Protein AF-A0A3D0T1H5-F1 (afdb_monomer)

Structure (mmCIF, N/CA/C/O backbone):
data_AF-A0A3D0T1H5-F1
#
_entry.id   AF-A0A3D0T1H5-F1
#
loop_
_atom_site.group_PDB
_atom_site.id
_atom_site.type_symbol
_atom_site.label_atom_id
_atom_site.label_alt_id
_atom_site.label_comp_id
_atom_site.label_asym_id
_atom_site.label_entity_id
_atom_site.label_seq_id
_atom_site.pdbx_PDB_ins_code
_atom_site.Cartn_x
_atom_site.Cartn_y
_atom_site.Cartn_z
_atom_site.occupancy
_atom_site.B_iso_or_equiv
_atom_site.auth_seq_id
_atom_site.auth_comp_id
_atom_site.auth_asym_id
_atom_site.auth_atom_id
_atom_site.pdbx_PDB_model_num
ATOM 1 N N . MET A 1 1 ? 33.245 67.206 -10.788 1.00 61.66 1 MET A N 1
ATOM 2 C CA . MET A 1 1 ? 33.785 66.067 -11.573 1.00 61.66 1 MET A CA 1
ATOM 3 C C . MET A 1 1 ? 34.151 64.851 -10.725 1.00 61.66 1 MET A C 1
ATOM 5 O O . MET A 1 1 ? 33.642 63.784 -11.021 1.00 61.66 1 MET A O 1
ATOM 9 N N . ARG A 1 2 ? 34.949 64.980 -9.651 1.00 72.19 2 ARG A N 1
ATOM 10 C CA . ARG A 1 2 ? 35.336 63.837 -8.791 1.00 72.19 2 ARG A CA 1
ATOM 11 C C . ARG A 1 2 ? 34.152 63.104 -8.134 1.00 72.19 2 ARG A C 1
ATOM 13 O O . ARG A 1 2 ? 34.105 61.887 -8.174 1.00 72.19 2 ARG A O 1
ATOM 20 N N . VAL A 1 3 ? 33.169 63.841 -7.611 1.00 77.75 3 VAL A N 1
ATOM 21 C CA . VAL A 1 3 ? 31.977 63.262 -6.952 1.00 77.75 3 VAL A CA 1
ATOM 22 C C . VAL A 1 3 ? 31.067 62.518 -7.939 1.00 77.75 3 VAL A C 1
ATOM 24 O O . VAL A 1 3 ? 30.522 61.474 -7.609 1.00 77.75 3 VAL A O 1
ATOM 27 N N . LEU A 1 4 ? 30.960 63.014 -9.176 1.00 78.25 4 LEU A N 1
ATOM 28 C CA . LEU A 1 4 ? 30.126 62.409 -10.219 1.00 78.25 4 LEU A CA 1
ATOM 29 C C . LEU A 1 4 ? 30.718 61.072 -10.695 1.00 78.25 4 LEU A C 1
ATOM 31 O O . LEU A 1 4 ? 29.988 60.109 -10.873 1.00 78.25 4 LEU A O 1
ATOM 35 N N . LEU A 1 5 ? 32.050 60.983 -10.787 1.00 80.38 5 LEU A N 1
ATOM 36 C CA . LEU A 1 5 ? 32.763 59.754 -11.149 1.00 80.38 5 LEU A CA 1
ATOM 37 C C . LEU A 1 5 ? 32.634 58.671 -10.061 1.00 80.38 5 LEU A C 1
ATOM 39 O O . LEU A 1 5 ? 32.441 57.500 -10.373 1.00 80.38 5 LEU A O 1
ATOM 43 N N . VAL A 1 6 ? 32.659 59.065 -8.783 1.00 82.31 6 VAL A N 1
ATOM 44 C CA . VAL A 1 6 ? 32.434 58.141 -7.658 1.00 82.31 6 VAL A CA 1
ATOM 45 C C . VAL A 1 6 ? 31.007 57.585 -7.673 1.00 82.31 6 VAL A C 1
ATOM 47 O O . VAL A 1 6 ? 30.826 56.386 -7.476 1.00 82.31 6 VAL A O 1
ATOM 50 N N . PHE A 1 7 ? 30.003 58.414 -7.972 1.00 83.56 7 PHE A N 1
ATOM 51 C CA . PHE A 1 7 ? 28.605 57.974 -8.031 1.00 83.56 7 PHE A CA 1
ATOM 52 C C . PHE A 1 7 ? 28.357 56.973 -9.174 1.00 83.56 7 PHE A C 1
ATOM 54 O O . PHE A 1 7 ? 27.684 55.962 -8.976 1.00 83.56 7 PHE A O 1
ATOM 61 N N . THR A 1 8 ? 28.971 57.197 -10.343 1.00 81.69 8 THR A N 1
ATOM 62 C CA . THR A 1 8 ? 28.915 56.255 -11.473 1.00 81.69 8 THR A CA 1
ATOM 63 C C . THR A 1 8 ? 29.610 54.929 -11.153 1.00 81.69 8 THR A C 1
ATOM 65 O O . THR A 1 8 ? 29.085 53.873 -11.494 1.00 81.69 8 THR A O 1
ATOM 68 N N . CYS A 1 9 ? 30.749 54.952 -10.451 1.00 81.56 9 CYS A N 1
ATOM 69 C CA . CYS A 1 9 ? 31.408 53.722 -10.006 1.00 81.56 9 CYS A CA 1
ATOM 70 C C . CYS A 1 9 ? 30.533 52.912 -9.040 1.00 81.56 9 CYS A C 1
ATOM 72 O O . CYS A 1 9 ? 30.423 51.703 -9.202 1.00 81.56 9 CYS A O 1
ATOM 74 N N . VAL A 1 10 ? 29.875 53.553 -8.068 1.00 80.56 10 VAL A N 1
ATOM 75 C CA . VAL A 1 10 ? 28.997 52.845 -7.115 1.00 80.56 10 VAL A CA 1
ATOM 76 C C . VAL A 1 10 ? 27.787 52.220 -7.820 1.00 80.56 10 VAL A C 1
ATOM 78 O O . VAL A 1 10 ? 27.412 51.095 -7.498 1.00 80.56 10 VAL A O 1
ATOM 81 N N . ALA A 1 11 ? 27.224 52.893 -8.829 1.00 80.19 11 ALA A N 1
ATOM 82 C CA . ALA A 1 11 ? 26.121 52.355 -9.629 1.00 80.19 11 ALA A CA 1
ATOM 83 C C . ALA A 1 11 ? 26.519 51.129 -10.473 1.00 80.19 11 ALA A C 1
ATOM 85 O O . ALA A 1 11 ? 25.688 50.261 -10.719 1.00 80.19 11 ALA A O 1
ATOM 86 N N . LEU A 1 12 ? 27.784 51.024 -10.891 1.00 78.88 12 LEU A N 1
ATOM 87 C CA . LEU A 1 12 ? 28.283 49.852 -11.620 1.00 78.88 12 LEU A CA 1
ATOM 88 C C . LEU A 1 12 ? 28.486 48.628 -10.710 1.00 78.88 12 LEU A C 1
ATOM 90 O O . LEU A 1 12 ? 28.440 47.500 -11.193 1.00 78.88 12 LEU A O 1
ATOM 94 N N . PHE A 1 13 ? 28.665 48.824 -9.399 1.00 70.88 13 PHE A N 1
ATOM 95 C CA . PHE A 1 13 ? 28.855 47.729 -8.440 1.00 70.88 13 PHE A CA 1
ATOM 96 C C . PHE A 1 13 ? 27.553 47.189 -7.819 1.00 70.88 13 PHE A C 1
ATOM 98 O O . PHE A 1 13 ? 27.593 46.151 -7.159 1.00 70.88 13 PHE A O 1
ATOM 105 N N . SER A 1 14 ? 26.390 47.815 -8.043 1.00 67.81 14 SER A N 1
ATOM 106 C CA . SER A 1 14 ? 25.105 47.352 -7.481 1.00 67.81 14 SER A CA 1
ATOM 107 C C . SER A 1 14 ? 24.451 46.186 -8.242 1.00 67.81 14 SER A C 1
ATOM 109 O O . SER A 1 14 ? 23.439 45.659 -7.791 1.00 67.81 14 SER A O 1
ATOM 111 N N . GLY A 1 15 ? 25.030 45.745 -9.365 1.00 63.16 15 GLY A N 1
ATOM 112 C CA . GLY A 1 15 ? 24.526 44.628 -10.178 1.00 63.16 15 GLY A CA 1
ATOM 113 C C . GLY A 1 15 ? 25.002 43.234 -9.753 1.00 63.16 15 GLY A C 1
ATOM 114 O O . GLY A 1 15 ? 24.633 42.251 -10.384 1.00 63.16 15 GLY A O 1
ATOM 115 N N . CYS A 1 16 ? 25.811 43.118 -8.694 1.00 69.25 16 CYS A N 1
ATOM 116 C CA . CYS A 1 16 ? 26.380 41.842 -8.239 1.00 69.25 16 CYS A CA 1
ATOM 117 C C . CYS A 1 16 ? 25.401 41.009 -7.382 1.00 69.25 16 CYS A C 1
ATOM 119 O O . CYS A 1 16 ? 25.802 40.332 -6.435 1.00 69.25 16 CYS A O 1
ATOM 121 N N . ALA A 1 17 ? 24.103 41.059 -7.690 1.00 61.88 17 ALA A N 1
ATOM 122 C CA . ALA A 1 17 ? 23.141 40.100 -7.165 1.00 61.88 17 ALA A CA 1
ATOM 123 C C . ALA A 1 17 ? 23.264 38.820 -7.999 1.00 61.88 17 ALA A C 1
ATOM 125 O O . ALA A 1 17 ? 22.576 38.628 -8.997 1.00 61.88 17 ALA A O 1
ATOM 126 N N . SER A 1 18 ? 24.218 37.975 -7.604 1.00 62.47 18 SER A N 1
ATOM 127 C CA . SER A 1 18 ? 24.296 36.575 -8.012 1.00 62.47 18 SER A CA 1
ATOM 128 C C . SER A 1 18 ? 22.906 35.958 -7.901 1.00 62.47 18 SER A C 1
ATOM 130 O O . SER A 1 18 ? 22.359 35.923 -6.800 1.00 62.47 18 SER A O 1
ATOM 132 N N . THR A 1 19 ? 22.358 35.461 -9.011 1.00 63.41 19 THR A N 1
ATOM 133 C CA . THR A 1 19 ? 21.208 34.556 -9.021 1.00 63.41 19 THR A CA 1
ATOM 134 C C . THR A 1 19 ? 21.465 33.483 -7.970 1.00 63.41 19 THR A C 1
ATOM 136 O O . THR A 1 19 ? 22.338 32.633 -8.147 1.00 63.41 19 THR A O 1
ATOM 139 N N . SER A 1 20 ? 20.792 33.566 -6.823 1.00 63.09 20 SER A N 1
ATOM 140 C CA . SER A 1 20 ? 20.770 32.448 -5.894 1.00 63.09 20 SER A CA 1
ATOM 141 C C . SER A 1 20 ? 20.121 31.301 -6.659 1.00 63.09 20 SER A C 1
ATOM 143 O O . SER A 1 20 ? 19.040 31.528 -7.208 1.00 63.09 20 SER A O 1
ATOM 145 N N . PRO A 1 21 ? 20.742 30.113 -6.760 1.00 64.38 21 PRO A N 1
ATOM 146 C CA . PRO A 1 21 ? 19.997 28.961 -7.235 1.00 64.38 21 PRO A CA 1
ATOM 147 C C . PRO A 1 21 ? 18.767 28.856 -6.337 1.00 64.38 21 PRO A C 1
ATO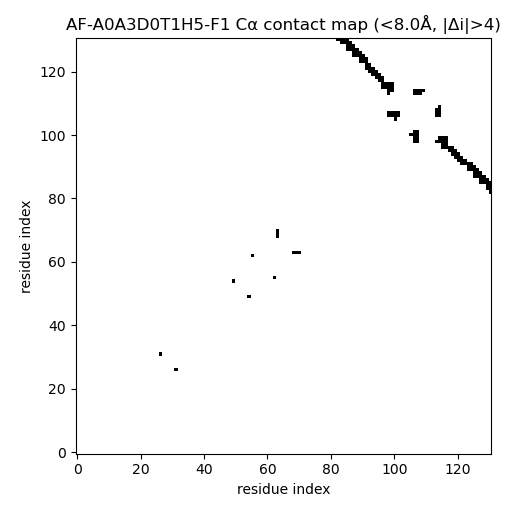M 149 O O . PRO A 1 21 ? 18.917 28.887 -5.109 1.00 64.38 21 PRO A O 1
ATOM 152 N N . ASP A 1 22 ? 17.575 28.825 -6.940 1.00 63.88 22 ASP A N 1
ATOM 153 C CA . ASP A 1 22 ? 16.363 28.509 -6.198 1.00 63.88 22 ASP A CA 1
ATOM 154 C C . ASP A 1 22 ? 16.680 27.252 -5.398 1.00 63.88 22 ASP A C 1
ATOM 156 O O . ASP A 1 22 ? 17.179 26.254 -5.934 1.00 63.88 22 ASP A O 1
ATOM 160 N N . ARG A 1 23 ? 16.548 27.360 -4.073 1.00 65.25 23 ARG A N 1
ATOM 161 C CA . ARG A 1 23 ? 16.762 26.209 -3.209 1.00 65.25 23 ARG A CA 1
ATOM 162 C C . ARG A 1 23 ? 15.790 25.160 -3.714 1.00 65.25 23 ARG A C 1
ATOM 164 O O . ARG A 1 23 ? 14.603 25.438 -3.807 1.00 65.25 23 ARG A O 1
ATOM 171 N N . VAL A 1 24 ? 16.315 23.996 -4.087 1.00 66.44 24 VAL A N 1
ATOM 172 C CA . VAL A 1 24 ? 15.493 22.826 -4.385 1.00 66.44 24 VAL A CA 1
ATOM 173 C C . VAL A 1 24 ? 14.681 22.542 -3.131 1.00 66.44 24 VAL A C 1
ATOM 175 O O . VAL A 1 24 ? 15.183 21.983 -2.154 1.00 66.44 24 VAL A O 1
ATOM 178 N N . GLU A 1 25 ? 13.452 23.042 -3.129 1.00 71.62 25 GLU A N 1
ATOM 179 C CA . GLU A 1 25 ? 12.485 22.788 -2.084 1.00 71.62 25 GLU A CA 1
ATOM 180 C C . GLU A 1 25 ? 12.110 21.308 -2.151 1.00 71.62 25 GLU A C 1
ATOM 182 O O . GLU A 1 25 ? 12.091 20.678 -3.216 1.00 71.62 25 GLU A O 1
ATOM 187 N N . ALA A 1 26 ? 11.833 20.718 -0.992 1.00 70.44 26 ALA A N 1
ATOM 188 C CA . ALA A 1 26 ? 11.387 19.338 -0.956 1.00 70.44 26 ALA A CA 1
ATOM 189 C C . ALA A 1 26 ? 10.081 19.209 -1.764 1.00 70.44 26 ALA A C 1
ATOM 191 O O . ALA A 1 26 ? 9.099 19.885 -1.463 1.00 70.44 26 ALA A O 1
ATOM 192 N N . ASN A 1 2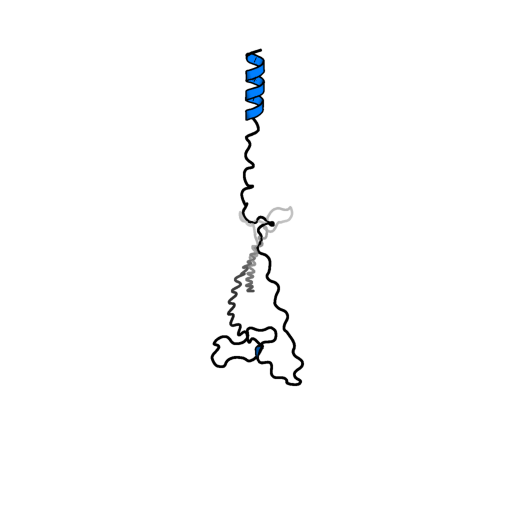7 ? 10.067 18.298 -2.744 1.00 67.75 27 ASN A N 1
ATOM 193 C CA . ASN A 1 27 ? 8.961 18.050 -3.685 1.00 67.75 27 ASN A CA 1
ATOM 194 C C . ASN A 1 27 ? 8.791 19.079 -4.819 1.00 67.75 27 ASN A C 1
ATOM 196 O O . ASN A 1 27 ? 7.667 19.323 -5.258 1.00 67.75 27 ASN A O 1
ATOM 200 N N . ASP A 1 28 ? 9.882 19.647 -5.333 1.00 80.31 28 ASP A N 1
ATOM 201 C CA . ASP A 1 28 ? 9.831 20.423 -6.575 1.00 80.31 28 ASP A CA 1
ATOM 202 C C . ASP A 1 28 ? 9.377 19.540 -7.769 1.00 80.31 28 ASP A C 1
ATOM 204 O O . ASP A 1 28 ? 10.051 18.553 -8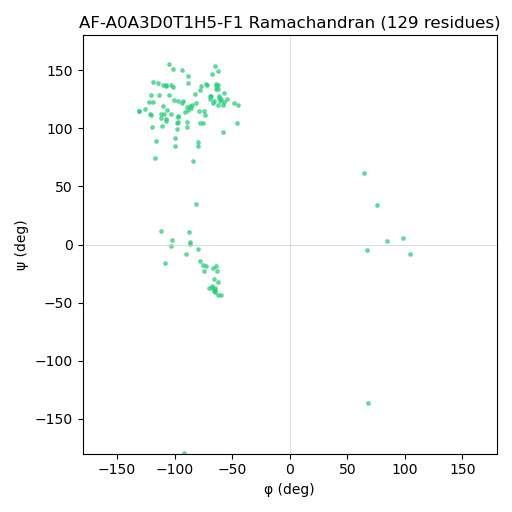.097 1.00 80.31 28 ASP A O 1
ATOM 208 N N . PRO A 1 29 ? 8.255 19.866 -8.446 1.00 79.19 29 PRO A N 1
ATOM 209 C CA . PRO A 1 29 ? 7.752 19.093 -9.582 1.00 79.19 29 PRO A CA 1
ATOM 210 C C . PRO A 1 29 ? 8.711 19.068 -10.779 1.00 79.19 29 PRO A C 1
ATOM 212 O O . PRO A 1 29 ? 8.641 18.140 -11.583 1.00 79.19 29 PRO A O 1
ATOM 215 N N . SER A 1 30 ? 9.618 20.041 -10.905 1.00 80.88 30 SER A N 1
ATOM 216 C CA . SER A 1 30 ? 10.631 20.061 -11.969 1.00 80.88 30 SER A CA 1
ATOM 217 C C . SER A 1 30 ? 11.745 19.022 -11.773 1.00 80.88 30 SER A C 1
ATOM 219 O O . SER A 1 30 ? 12.403 18.640 -12.741 1.00 80.88 30 SER A O 1
ATOM 221 N N . PHE A 1 31 ? 11.908 18.511 -10.547 1.00 77.81 31 PHE A N 1
ATOM 222 C CA . PHE A 1 31 ? 12.880 17.475 -10.177 1.00 77.81 31 PHE A CA 1
ATOM 223 C C . PHE A 1 31 ? 12.219 16.140 -9.792 1.00 77.81 31 PHE A C 1
ATOM 225 O O . PHE A 1 31 ? 12.885 15.241 -9.272 1.00 77.81 31 PHE A O 1
ATOM 232 N N . ALA A 1 32 ? 10.917 15.984 -10.047 1.00 83.00 32 ALA A N 1
ATOM 233 C CA . ALA A 1 32 ? 10.212 14.740 -9.775 1.00 83.00 32 ALA A CA 1
ATOM 234 C C . ALA A 1 32 ? 10.766 13.590 -10.647 1.00 83.00 32 ALA A C 1
ATOM 236 O O . ALA A 1 32 ? 10.976 13.776 -11.850 1.00 83.00 32 ALA A O 1
ATOM 237 N N . PRO A 1 33 ? 10.982 12.384 -10.083 1.00 84.94 33 PRO A N 1
ATOM 238 C CA . PRO A 1 33 ? 11.361 11.221 -10.874 1.00 84.94 33 PRO A CA 1
ATOM 239 C C . PRO A 1 33 ? 10.328 10.936 -11.966 1.00 84.94 33 PRO A C 1
ATOM 241 O O . PRO A 1 33 ? 9.129 10.846 -11.695 1.00 84.94 33 PRO A O 1
ATOM 244 N N . VAL A 1 34 ? 10.792 10.753 -13.201 1.00 84.81 34 VAL A N 1
ATOM 245 C CA . VAL A 1 34 ? 9.929 10.287 -14.288 1.00 84.81 34 VAL A CA 1
ATOM 246 C C . VAL A 1 34 ? 9.591 8.814 -14.081 1.00 84.81 34 VAL A C 1
ATOM 248 O O . VAL A 1 34 ? 10.453 8.006 -13.726 1.00 84.81 34 VAL A O 1
ATOM 251 N N . ILE A 1 35 ? 8.329 8.454 -14.307 1.00 85.38 35 ILE A N 1
ATOM 252 C CA . ILE A 1 35 ? 7.910 7.052 -14.287 1.00 85.38 35 ILE A CA 1
ATOM 253 C C . ILE A 1 35 ? 8.539 6.378 -15.515 1.00 85.38 35 ILE A C 1
ATOM 255 O O . ILE A 1 35 ? 8.350 6.876 -16.628 1.00 85.38 35 ILE A O 1
ATOM 259 N N . PRO A 1 36 ? 9.296 5.278 -15.351 1.00 85.94 36 PRO A N 1
ATOM 260 C CA . PRO A 1 36 ? 9.863 4.574 -16.489 1.00 85.94 36 PRO A CA 1
ATOM 261 C C . PRO A 1 36 ? 8.740 4.004 -17.353 1.00 85.94 36 PRO A C 1
ATOM 263 O O . PRO A 1 36 ? 7.767 3.442 -16.843 1.00 85.94 36 PRO A O 1
ATOM 266 N N . GLU A 1 37 ? 8.884 4.114 -18.670 1.00 84.44 37 GLU A N 1
ATOM 267 C CA . GLU A 1 37 ? 7.951 3.457 -19.574 1.00 84.44 37 GLU A CA 1
ATOM 268 C C . GLU A 1 37 ? 8.149 1.942 -19.489 1.00 84.44 37 GLU A C 1
ATOM 270 O O . GLU A 1 37 ? 9.267 1.430 -19.602 1.00 84.44 37 GLU A O 1
ATOM 275 N N . MET A 1 38 ? 7.057 1.214 -19.253 1.00 81.94 38 MET A N 1
ATOM 276 C CA . MET A 1 38 ? 7.122 -0.240 -19.222 1.00 81.94 38 MET A CA 1
ATOM 277 C C . MET A 1 38 ? 7.402 -0.756 -20.638 1.00 81.94 38 MET A C 1
ATOM 279 O O . MET A 1 38 ? 6.678 -0.394 -21.571 1.00 81.94 38 MET A O 1
ATOM 283 N N . PRO A 1 39 ? 8.428 -1.604 -20.834 1.00 79.38 39 PRO A N 1
ATOM 284 C CA . PRO A 1 39 ? 8.732 -2.135 -22.152 1.00 79.38 39 PRO A CA 1
ATOM 285 C C . PRO A 1 39 ? 7.540 -2.942 -22.671 1.00 79.38 39 PRO A C 1
ATOM 287 O O . PRO A 1 39 ? 7.042 -3.844 -21.997 1.00 79.38 39 PRO A O 1
ATOM 290 N N . ARG A 1 40 ? 7.086 -2.622 -23.889 1.00 74.81 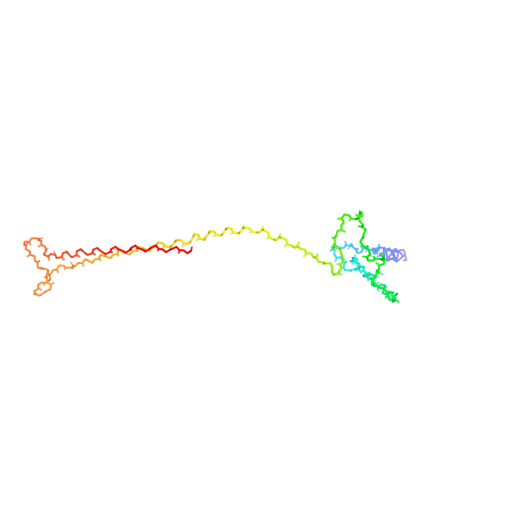40 ARG A N 1
ATOM 291 C CA . ARG A 1 40 ? 6.063 -3.417 -24.574 1.00 74.81 40 ARG A CA 1
ATOM 292 C C . ARG A 1 40 ? 6.603 -4.810 -24.866 1.00 74.81 40 ARG A C 1
ATOM 294 O O . ARG A 1 40 ? 7.716 -4.966 -25.371 1.00 74.81 40 ARG A O 1
ATOM 301 N N . GLU A 1 41 ? 5.790 -5.818 -24.575 1.00 73.12 41 GLU A N 1
ATOM 302 C CA . GLU A 1 41 ? 6.123 -7.196 -24.901 1.00 73.12 41 GLU A CA 1
ATOM 303 C C . GLU A 1 41 ? 6.167 -7.365 -26.426 1.00 73.12 41 GLU A C 1
ATOM 305 O O . GLU A 1 41 ? 5.216 -7.043 -27.137 1.00 73.12 41 GLU A O 1
ATOM 310 N N . GLN A 1 42 ? 7.304 -7.836 -26.939 1.00 72.38 42 GLN A N 1
ATOM 311 C CA . GLN A 1 42 ? 7.439 -8.197 -28.346 1.00 72.38 42 GLN A CA 1
ATOM 312 C C . GLN A 1 42 ? 6.777 -9.558 -28.547 1.00 72.38 42 GLN A C 1
ATOM 314 O O . GLN A 1 42 ? 7.337 -10.582 -28.151 1.00 72.38 42 GLN A O 1
ATOM 319 N N . ILE A 1 43 ? 5.586 -9.558 -29.140 1.00 71.81 43 ILE A N 1
ATOM 320 C CA . ILE A 1 43 ? 4.915 -10.781 -29.577 1.00 71.81 43 ILE A CA 1
ATOM 321 C C . ILE A 1 43 ? 5.573 -11.194 -30.895 1.00 71.81 43 ILE A C 1
ATOM 323 O O . ILE A 1 43 ? 5.524 -10.449 -31.872 1.00 71.81 43 ILE A O 1
ATOM 327 N N . VAL A 1 44 ? 6.249 -12.342 -30.891 1.00 75.12 44 VAL A N 1
ATOM 328 C CA . VAL A 1 44 ? 6.792 -12.958 -32.105 1.00 75.12 44 VAL A CA 1
ATOM 329 C C . VAL A 1 44 ? 5.827 -14.069 -32.516 1.00 75.12 44 VAL A C 1
ATOM 331 O O . VAL A 1 44 ? 5.472 -14.918 -31.696 1.00 75.12 44 VAL A O 1
ATOM 334 N N . GLU A 1 45 ? 5.337 -14.012 -33.752 1.00 72.56 45 GLU A N 1
ATOM 335 C CA . GLU A 1 45 ? 4.343 -14.945 -34.291 1.00 72.56 45 GLU A CA 1
ATOM 336 C C . GLU A 1 45 ? 5.028 -16.218 -34.808 1.00 72.56 45 GLU A C 1
ATOM 338 O O . GLU A 1 45 ? 5.141 -16.453 -36.010 1.00 72.56 45 GLU A O 1
ATOM 343 N N . ASP A 1 46 ? 5.505 -17.046 -33.878 1.00 79.38 46 ASP A N 1
ATOM 344 C CA . ASP A 1 46 ? 6.294 -18.249 -34.188 1.00 79.38 46 ASP A CA 1
ATOM 345 C C . ASP A 1 46 ? 5.412 -19.487 -34.455 1.00 79.38 46 ASP A C 1
ATOM 347 O O . ASP A 1 46 ? 5.912 -20.598 -34.632 1.00 79.38 46 ASP A O 1
ATOM 351 N N . GLY A 1 47 ? 4.082 -19.337 -34.419 1.00 82.38 47 GLY A N 1
ATOM 352 C CA . GLY A 1 47 ? 3.108 -20.433 -34.539 1.00 82.38 47 GLY A CA 1
ATOM 353 C C . GLY A 1 47 ? 3.098 -21.423 -33.361 1.00 82.38 47 GLY A C 1
ATOM 354 O O . GLY A 1 47 ? 2.249 -22.312 -33.309 1.00 82.38 47 GLY A O 1
ATOM 355 N N . GLY A 1 48 ? 4.015 -21.275 -32.402 1.00 82.62 48 GLY A N 1
ATOM 356 C CA . GLY A 1 48 ? 4.097 -22.063 -31.176 1.00 82.62 48 GLY A CA 1
ATOM 357 C C . GLY A 1 48 ? 3.545 -21.321 -29.958 1.00 82.62 48 GLY A C 1
ATOM 358 O O . GLY A 1 48 ? 3.625 -20.101 -29.856 1.00 82.62 48 GLY A O 1
ATOM 359 N N . LEU A 1 49 ? 3.026 -22.072 -28.982 1.00 77.44 49 LEU A N 1
ATOM 360 C CA . LEU A 1 49 ? 2.597 -21.521 -27.686 1.00 77.44 49 LEU A CA 1
ATOM 361 C C . LEU A 1 49 ? 3.773 -21.230 -26.738 1.00 77.44 49 LEU A C 1
ATOM 363 O O . LEU A 1 49 ? 3.605 -20.564 -25.717 1.00 77.44 49 LEU A O 1
ATOM 367 N N . PHE A 1 50 ? 4.963 -21.751 -27.043 1.00 81.38 50 PHE A N 1
ATOM 368 C CA 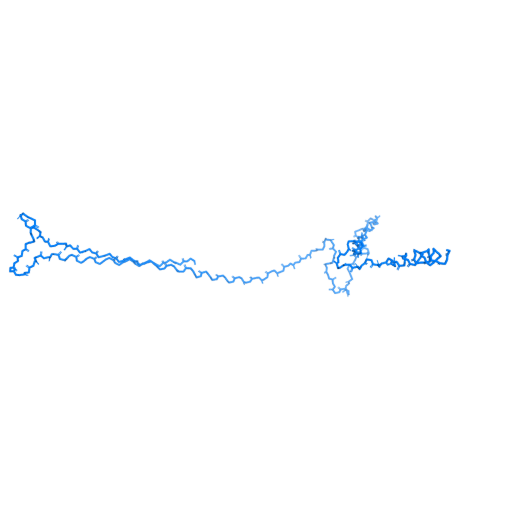. PHE A 1 50 ? 6.138 -21.604 -26.194 1.00 81.38 50 PHE A CA 1
ATOM 369 C C . PHE A 1 50 ? 6.819 -20.254 -26.423 1.00 81.38 50 PHE A C 1
ATOM 371 O O . PHE A 1 50 ? 7.277 -19.957 -27.522 1.00 81.38 50 PHE A O 1
ATOM 378 N N . ARG A 1 51 ? 6.938 -19.455 -25.359 1.00 77.12 51 ARG A N 1
ATOM 379 C CA . ARG A 1 51 ? 7.604 -18.147 -25.384 1.00 77.12 51 ARG A CA 1
ATOM 380 C C . ARG A 1 51 ? 8.893 -18.205 -24.558 1.00 77.12 51 ARG A C 1
ATOM 382 O O . ARG A 1 51 ? 8.806 -18.211 -23.329 1.00 77.12 51 ARG A O 1
ATOM 389 N N . PRO A 1 52 ? 10.094 -18.179 -25.167 1.00 76.81 52 PRO A N 1
ATOM 390 C CA . PRO A 1 52 ? 11.354 -18.347 -24.433 1.00 76.81 52 PRO A CA 1
ATOM 391 C C . PRO A 1 52 ? 11.600 -17.242 -23.393 1.00 76.81 52 PRO A C 1
ATOM 393 O O . PRO A 1 52 ? 12.144 -17.513 -22.328 1.00 76.81 52 PRO A O 1
ATOM 396 N N . ARG A 1 53 ? 11.136 -16.007 -23.642 1.00 74.44 53 ARG A N 1
ATOM 397 C CA . ARG A 1 53 ? 11.215 -14.892 -22.672 1.00 74.44 53 ARG A CA 1
ATOM 398 C C . ARG A 1 53 ? 10.202 -14.996 -21.519 1.00 74.44 53 ARG A C 1
ATOM 400 O O . ARG A 1 53 ? 10.384 -14.348 -20.490 1.00 74.44 53 ARG A O 1
ATOM 407 N N . MET A 1 54 ? 9.162 -15.818 -21.675 1.00 71.94 54 MET A N 1
ATOM 408 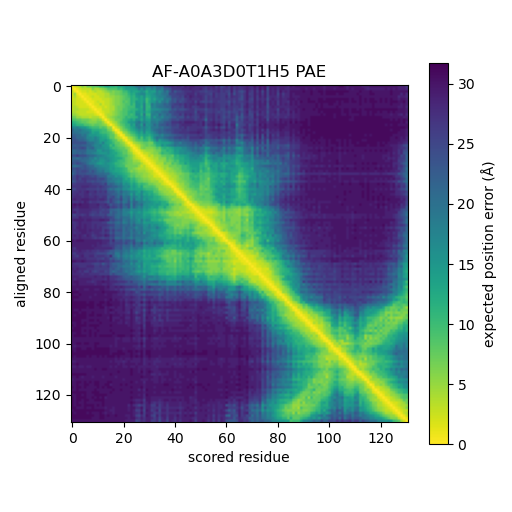C CA . MET A 1 54 ? 8.136 -16.090 -20.661 1.00 71.94 54 MET A CA 1
ATOM 409 C C . MET A 1 54 ? 8.338 -17.457 -19.985 1.00 71.94 54 MET A C 1
ATOM 411 O O . MET A 1 54 ? 7.609 -17.809 -19.062 1.00 71.94 54 MET A O 1
ATOM 415 N N . ALA A 1 55 ? 9.354 -18.229 -20.377 1.00 75.12 55 ALA A N 1
ATOM 416 C CA . ALA A 1 55 ? 9.673 -19.478 -19.701 1.00 75.12 55 ALA A CA 1
ATOM 417 C C . ALA A 1 55 ? 10.058 -19.202 -18.234 1.00 75.12 55 ALA A C 1
ATOM 419 O O . ALA A 1 55 ? 10.807 -18.266 -17.933 1.00 75.12 55 ALA A O 1
ATOM 420 N N . ASN A 1 56 ? 9.503 -19.989 -17.311 1.00 74.44 56 ASN A N 1
ATOM 421 C CA . ASN A 1 56 ? 9.914 -19.982 -15.910 1.00 74.44 56 ASN A CA 1
ATOM 422 C C . ASN A 1 56 ? 11.162 -20.857 -15.763 1.00 74.44 56 ASN A C 1
ATOM 424 O O . ASN A 1 56 ? 11.193 -21.989 -16.242 1.00 74.44 56 ASN A O 1
ATOM 428 N N . SER A 1 57 ? 12.201 -20.325 -15.120 1.00 76.19 57 SER A N 1
ATOM 429 C CA . SER A 1 57 ? 13.397 -21.102 -14.792 1.00 76.19 57 SER A CA 1
ATOM 430 C C . SER A 1 57 ? 13.111 -21.984 -13.581 1.00 76.19 57 SER A C 1
ATOM 432 O O . SER A 1 57 ? 12.615 -21.484 -12.575 1.00 76.19 57 SER A O 1
ATOM 434 N N . LEU A 1 58 ? 13.485 -23.264 -13.649 1.00 78.38 58 LEU A N 1
ATOM 435 C CA . LEU A 1 58 ? 13.365 -24.210 -12.529 1.00 78.38 58 LEU A CA 1
ATOM 436 C C . LEU A 1 58 ? 14.234 -23.826 -11.321 1.00 78.38 58 LEU A C 1
ATOM 438 O O . LEU A 1 58 ? 13.998 -24.305 -10.220 1.00 78.38 58 LEU A O 1
ATOM 442 N N . TYR A 1 59 ? 15.230 -22.963 -11.530 1.00 81.81 59 TYR A N 1
ATOM 443 C CA . TYR A 1 59 ? 16.131 -22.467 -10.487 1.00 81.81 59 TYR A CA 1
ATOM 444 C C . TYR A 1 59 ? 15.776 -21.048 -10.015 1.00 81.81 59 TYR A C 1
ATOM 446 O O . TYR A 1 59 ? 16.516 -20.461 -9.231 1.00 81.81 59 TYR A O 1
ATOM 454 N N . SER A 1 60 ? 14.689 -20.456 -10.521 1.00 77.06 60 SER A N 1
ATOM 455 C CA . SER A 1 60 ? 14.210 -19.156 -10.046 1.00 77.06 60 SER A CA 1
ATOM 456 C C . SER A 1 60 ? 13.304 -19.363 -8.841 1.00 77.06 60 SER A C 1
ATOM 458 O O . SER A 1 60 ? 12.228 -19.932 -8.973 1.00 77.06 60 SER A O 1
ATOM 460 N N . ASP A 1 61 ? 13.718 -18.830 -7.696 1.00 74.88 61 ASP A N 1
ATOM 461 C CA . ASP A 1 61 ? 12.965 -18.882 -6.437 1.00 74.88 61 ASP A CA 1
ATOM 462 C C . ASP A 1 61 ? 11.657 -18.067 -6.481 1.00 74.88 61 ASP A C 1
ATOM 464 O O . ASP A 1 61 ? 10.726 -18.301 -5.720 1.00 74.88 61 ASP A O 1
ATOM 468 N N . VAL A 1 62 ? 11.538 -17.115 -7.417 1.00 70.88 62 VAL A N 1
ATOM 469 C CA . VAL A 1 62 ? 10.326 -16.292 -7.527 1.00 70.88 62 VAL A CA 1
ATOM 470 C C . VAL A 1 62 ? 9.372 -16.835 -8.586 1.00 70.88 62 VAL A C 1
ATOM 472 O O . VAL A 1 62 ? 9.624 -16.714 -9.789 1.00 70.88 62 VAL A O 1
ATOM 475 N N . THR A 1 63 ? 8.251 -17.378 -8.119 1.00 73.00 63 THR A N 1
ATOM 476 C CA . THR A 1 63 ? 7.069 -17.736 -8.913 1.00 73.00 63 THR A CA 1
ATOM 477 C C . THR A 1 63 ? 6.051 -16.590 -8.917 1.00 73.00 63 THR A C 1
ATOM 479 O O . THR A 1 63 ? 5.953 -15.864 -7.934 1.00 73.00 63 THR A O 1
ATOM 482 N N . ALA A 1 64 ? 5.267 -16.454 -9.990 1.00 72.88 64 ALA A N 1
ATOM 483 C CA . ALA A 1 64 ? 4.155 -15.501 -10.109 1.00 72.88 64 ALA A CA 1
ATOM 484 C C . ALA A 1 64 ? 4.537 -13.996 -10.080 1.00 72.88 64 ALA A C 1
ATOM 486 O O . ALA A 1 64 ? 4.126 -13.255 -9.191 1.00 72.88 64 ALA A O 1
ATOM 487 N N . ARG A 1 65 ? 5.336 -13.530 -11.055 1.00 78.88 65 ARG A N 1
ATOM 488 C CA . ARG A 1 65 ? 5.798 -12.120 -11.157 1.00 78.88 65 ARG A CA 1
ATOM 489 C C . ARG A 1 65 ? 5.162 -11.320 -12.291 1.00 78.88 65 ARG A C 1
ATOM 491 O O . ARG A 1 65 ? 5.356 -10.108 -12.365 1.00 78.88 65 ARG A O 1
ATOM 498 N N . ARG A 1 66 ? 4.531 -11.993 -13.246 1.00 76.38 66 ARG A N 1
ATOM 499 C CA . ARG A 1 66 ? 4.090 -11.402 -14.509 1.00 76.38 66 ARG A CA 1
ATOM 500 C C . ARG A 1 66 ? 2.582 -11.205 -14.485 1.00 76.38 66 ARG A C 1
ATOM 502 O O . ARG A 1 66 ? 1.848 -11.884 -13.771 1.00 76.38 66 ARG A O 1
ATOM 509 N N . VAL A 1 67 ? 2.120 -10.258 -15.293 1.00 75.94 67 VAL A N 1
ATOM 510 C CA . VAL A 1 67 ? 0.688 -10.045 -15.509 1.00 75.94 67 VAL A CA 1
ATOM 511 C C . VAL A 1 67 ? 0.096 -11.322 -16.111 1.00 75.94 67 VAL A C 1
ATOM 513 O O . VAL A 1 67 ? 0.573 -11.792 -17.141 1.00 75.94 67 VAL A O 1
ATOM 516 N N . GLY A 1 68 ? -0.922 -11.882 -15.455 1.00 75.94 68 GLY A N 1
ATOM 517 C CA . GLY A 1 68 ? -1.555 -13.149 -15.840 1.00 75.94 68 GLY A CA 1
ATOM 518 C C . GLY A 1 68 ? -1.179 -14.348 -14.963 1.00 75.94 68 GLY A C 1
ATOM 519 O O . GLY A 1 68 ? -1.812 -15.395 -15.089 1.00 75.94 68 GLY A O 1
ATOM 520 N N . ASP A 1 69 ? -0.213 -14.205 -14.051 1.00 81.56 69 ASP A N 1
ATOM 521 C CA . ASP A 1 69 ? 0.105 -15.254 -13.083 1.00 81.56 69 ASP A CA 1
ATOM 522 C C . ASP A 1 69 ? -0.995 -15.363 -12.005 1.00 81.56 69 ASP A C 1
ATOM 524 O O . ASP A 1 69 ? -1.505 -14.360 -11.500 1.00 81.56 69 ASP A O 1
ATOM 528 N N . ILE A 1 70 ? -1.368 -16.593 -11.638 1.00 81.38 70 ILE A N 1
ATOM 529 C CA . ILE A 1 70 ? -2.400 -16.860 -10.625 1.00 81.38 70 ILE A CA 1
ATOM 530 C C . ILE A 1 70 ? -1.752 -16.862 -9.239 1.00 81.38 70 ILE A C 1
ATOM 532 O O . ILE A 1 70 ? -0.898 -17.700 -8.948 1.00 81.38 70 ILE A O 1
ATOM 536 N N . ILE A 1 71 ? -2.197 -15.952 -8.371 1.00 84.19 71 ILE A N 1
ATOM 537 C CA . ILE A 1 71 ? -1.783 -15.888 -6.965 1.00 84.19 71 ILE A CA 1
ATOM 538 C C . ILE A 1 71 ? -2.877 -16.462 -6.061 1.00 84.19 71 ILE A C 1
ATOM 540 O O . ILE A 1 71 ? -4.060 -16.183 -6.243 1.00 84.19 71 ILE A O 1
ATOM 544 N N . THR A 1 72 ? -2.485 -17.264 -5.071 1.00 87.25 72 THR A N 1
ATOM 545 C CA . THR A 1 72 ? -3.397 -17.764 -4.031 1.00 87.25 72 THR A CA 1
ATOM 546 C C . THR A 1 72 ? -3.103 -17.025 -2.734 1.00 87.25 72 THR A C 1
ATOM 548 O O . THR A 1 72 ? -2.008 -17.147 -2.192 1.00 87.25 72 THR A O 1
ATOM 551 N N . VAL A 1 73 ? -4.071 -16.251 -2.240 1.00 85.62 73 VAL A N 1
ATOM 552 C CA . VAL A 1 73 ? -3.949 -15.506 -0.980 1.00 85.62 73 VAL A CA 1
ATOM 553 C C . VAL A 1 73 ? -4.727 -16.246 0.101 1.00 85.62 73 VAL A C 1
ATOM 555 O O . VAL A 1 73 ? -5.952 -16.318 0.053 1.00 85.62 73 VAL A O 1
ATOM 558 N N . THR A 1 74 ? -4.023 -16.797 1.087 1.00 87.88 74 THR A N 1
ATOM 559 C CA . THR A 1 74 ? -4.649 -17.383 2.277 1.00 87.88 74 THR A CA 1
ATOM 560 C C . THR A 1 74 ? -4.805 -16.301 3.337 1.00 87.88 74 THR A C 1
ATOM 562 O O . THR A 1 74 ? -3.838 -15.949 4.014 1.00 87.88 74 THR A O 1
ATOM 565 N N . LEU A 1 75 ? -6.012 -15.751 3.474 1.00 81.56 75 LEU A N 1
ATOM 566 C CA . LEU A 1 75 ? -6.310 -14.775 4.518 1.00 81.56 75 LEU A CA 1
ATOM 567 C C . LEU A 1 75 ? -6.762 -15.503 5.789 1.00 81.56 75 LEU A C 1
ATOM 569 O O . LEU A 1 75 ? -7.798 -16.163 5.794 1.00 81.56 75 LEU A O 1
ATOM 573 N N . SER A 1 76 ? -5.974 -15.384 6.857 1.00 83.31 76 SER A N 1
ATOM 574 C CA . SER A 1 76 ? -6.296 -15.916 8.184 1.00 83.31 76 SER A CA 1
ATOM 575 C C . SER A 1 76 ? -6.444 -14.754 9.160 1.00 83.31 76 SER A C 1
ATOM 577 O O . SER A 1 76 ? -5.472 -14.342 9.791 1.00 83.31 76 SER A O 1
ATOM 579 N N . GLU A 1 77 ? -7.658 -14.221 9.273 1.00 83.50 77 GLU A N 1
ATOM 580 C CA . GLU A 1 77 ? -7.993 -13.155 10.217 1.00 83.50 77 GLU A CA 1
ATOM 581 C C . GLU A 1 77 ? -8.850 -13.704 11.366 1.00 83.50 77 GLU A C 1
ATOM 583 O O . GLU A 1 77 ? -9.772 -14.488 11.148 1.00 83.50 77 GLU A O 1
ATOM 588 N N . ASN A 1 78 ? -8.537 -13.293 12.598 1.00 78.81 78 ASN A N 1
ATOM 589 C CA . ASN A 1 78 ? -9.313 -13.618 13.791 1.00 78.81 78 ASN A CA 1
ATOM 590 C C . ASN A 1 78 ? -9.818 -12.319 14.431 1.00 78.81 78 ASN A C 1
ATOM 592 O O . ASN A 1 78 ? -9.066 -11.621 15.115 1.00 78.81 78 ASN A O 1
ATOM 596 N N . THR A 1 79 ? -11.086 -11.989 14.196 1.00 75.12 79 THR A N 1
ATOM 597 C CA . THR A 1 79 ? -11.729 -10.794 14.750 1.00 75.12 79 THR A CA 1
ATOM 59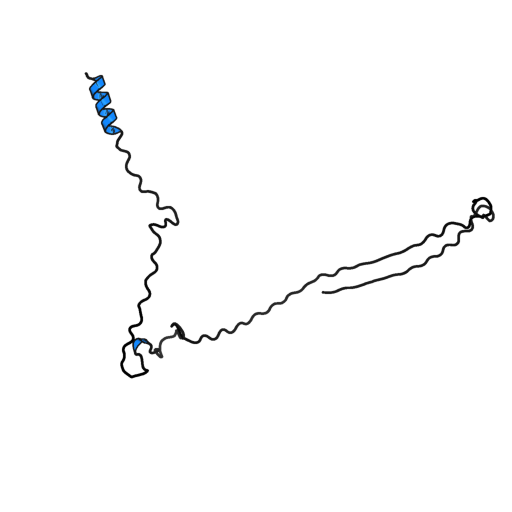8 C C . THR A 1 79 ? -12.506 -11.168 16.013 1.00 75.12 79 THR A C 1
ATOM 600 O O . THR A 1 79 ? -13.585 -11.747 15.935 1.00 75.12 79 THR A O 1
ATOM 603 N N . ASN A 1 80 ? -11.982 -10.806 17.188 1.00 69.44 80 ASN A N 1
ATOM 604 C CA . ASN A 1 80 ? -12.734 -10.867 18.445 1.00 69.44 80 ASN A CA 1
ATOM 605 C C . ASN A 1 80 ? -13.295 -9.478 18.763 1.00 69.44 80 ASN A C 1
ATOM 607 O O . ASN A 1 80 ? -12.555 -8.586 19.175 1.00 69.44 80 ASN A O 1
ATOM 611 N N . ALA A 1 81 ? -14.598 -9.295 18.556 1.00 62.81 81 ALA A N 1
ATOM 612 C CA . ALA A 1 81 ? -15.306 -8.070 18.909 1.00 62.81 81 ALA A CA 1
ATOM 613 C C . ALA A 1 81 ? -16.192 -8.321 20.139 1.00 62.81 81 ALA A C 1
ATOM 615 O O . ALA A 1 81 ? -17.218 -8.987 20.041 1.00 62.81 81 ALA A O 1
ATOM 616 N N . THR A 1 82 ? -15.810 -7.775 21.294 1.00 63.31 82 THR A N 1
ATOM 617 C CA . THR A 1 82 ? -16.644 -7.789 22.506 1.00 63.31 82 THR A CA 1
ATOM 618 C C . THR A 1 82 ? -17.389 -6.463 22.603 1.00 63.31 82 THR A C 1
ATOM 620 O O . THR A 1 82 ? -16.773 -5.426 22.854 1.00 63.31 82 THR A O 1
ATOM 623 N N . LYS A 1 83 ? -18.711 -6.472 22.407 1.00 57.66 83 LYS A N 1
ATOM 624 C CA . LYS A 1 83 ? -19.551 -5.281 22.580 1.00 57.66 83 LYS A CA 1
ATOM 625 C C . LYS A 1 83 ? -20.241 -5.317 23.944 1.00 57.66 83 LYS A C 1
ATOM 627 O O . LYS A 1 83 ? -21.376 -5.738 24.063 1.00 57.66 83 LYS A O 1
ATOM 632 N N . SER A 1 84 ? -19.565 -4.848 24.992 1.00 58.00 84 SER A N 1
ATOM 633 C CA . SER A 1 84 ? -20.210 -4.666 26.303 1.00 58.00 84 SER A CA 1
ATOM 634 C C . SER A 1 84 ? -21.021 -3.372 26.324 1.00 58.00 84 SER A C 1
ATOM 636 O O . SER A 1 84 ? -20.507 -2.320 26.699 1.00 58.00 84 SER A O 1
ATOM 638 N N . ALA A 1 85 ? -22.288 -3.442 25.918 1.00 56.78 85 ALA A N 1
ATOM 639 C CA . ALA A 1 85 ? -23.263 -2.368 26.106 1.00 56.78 85 ALA A CA 1
ATOM 640 C C . ALA A 1 85 ? -24.405 -2.856 27.014 1.00 56.78 85 ALA A C 1
ATOM 642 O O . ALA A 1 85 ? -25.499 -3.144 26.545 1.00 56.78 85 ALA A O 1
ATOM 643 N N . GLY A 1 86 ? -24.137 -2.979 28.317 1.00 60.06 86 GLY A N 1
ATOM 644 C CA . GLY A 1 86 ? -25.163 -3.296 29.313 1.00 60.06 86 GLY A CA 1
ATOM 645 C C . GLY A 1 86 ? -25.883 -2.026 29.766 1.00 60.06 86 GLY A C 1
ATOM 646 O O . GLY A 1 86 ? -25.242 -1.116 30.289 1.00 60.06 86 GLY A O 1
ATOM 647 N N . THR A 1 87 ? -27.200 -1.952 29.565 1.00 60.44 87 THR A N 1
ATOM 648 C CA . THR A 1 87 ? -28.039 -0.869 30.109 1.00 60.44 87 THR A CA 1
ATOM 649 C C . THR A 1 87 ? -28.906 -1.439 31.222 1.00 60.44 87 THR A C 1
ATOM 651 O O . THR A 1 87 ? -29.796 -2.240 30.953 1.00 60.44 87 THR A O 1
ATOM 654 N N . THR A 1 88 ? -28.670 -1.026 32.466 1.00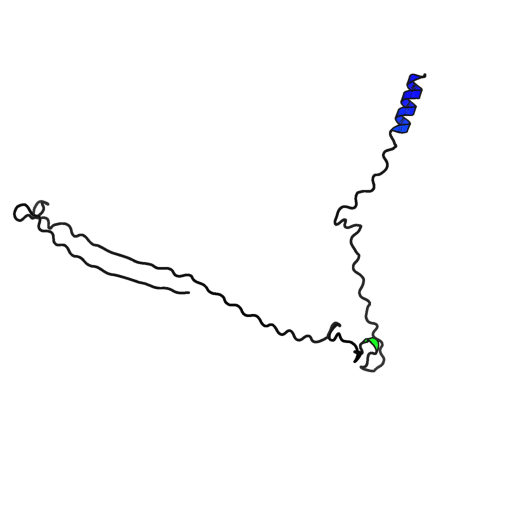 65.94 88 THR A N 1
ATOM 655 C CA . THR A 1 88 ? -29.510 -1.400 33.609 1.00 65.94 88 THR A CA 1
ATOM 656 C C . THR A 1 88 ? -30.582 -0.329 33.825 1.00 65.94 88 THR A C 1
ATOM 658 O O . THR A 1 88 ? -30.277 0.853 33.961 1.00 65.94 88 THR A O 1
ATOM 661 N N . THR A 1 89 ? -31.860 -0.720 33.817 1.00 64.44 89 THR A N 1
ATOM 662 C CA . THR A 1 89 ? -32.992 0.181 34.112 1.00 64.44 89 THR A CA 1
ATOM 663 C C . THR A 1 89 ? -33.785 -0.371 35.290 1.00 64.44 89 THR A C 1
ATOM 665 O O . THR A 1 89 ? -34.284 -1.492 35.220 1.00 64.44 89 THR A O 1
ATOM 668 N N . SER A 1 90 ? -33.924 0.421 36.355 1.00 72.31 90 SER A N 1
ATOM 669 C CA . SER A 1 90 ? -34.750 0.115 37.529 1.00 72.31 90 SER A CA 1
ATOM 670 C C . SER A 1 90 ? -35.850 1.170 37.700 1.00 72.31 90 SER A C 1
ATOM 672 O O . SER A 1 90 ? -35.622 2.362 37.486 1.00 72.31 90 SER A O 1
ATOM 674 N N . LYS A 1 91 ? -37.066 0.739 38.065 1.00 65.06 91 LYS A N 1
ATOM 675 C CA . LYS A 1 91 ? -38.197 1.635 38.363 1.00 65.06 91 LYS A CA 1
ATOM 676 C C . LYS A 1 91 ? -38.844 1.251 39.688 1.00 65.06 91 LYS A C 1
ATOM 678 O O . LYS A 1 91 ? -39.470 0.203 39.788 1.00 65.06 91 LYS A O 1
ATOM 683 N N . GLU A 1 92 ? -38.752 2.143 40.665 1.00 67.31 92 GLU A N 1
ATOM 684 C CA . GLU A 1 92 ? -39.460 2.049 41.942 1.00 67.31 92 GLU A CA 1
ATOM 685 C C . GLU A 1 92 ? -40.684 2.977 41.909 1.00 67.31 92 GLU A C 1
ATOM 687 O O . GLU A 1 92 ? -40.618 4.093 41.389 1.00 67.31 92 GLU A O 1
ATOM 692 N N . THR A 1 93 ? -41.841 2.506 42.381 1.00 61.75 93 THR A N 1
ATOM 693 C CA . THR A 1 93 ? -43.067 3.320 42.464 1.00 61.75 93 THR A CA 1
ATOM 694 C C . THR A 1 93 ? -43.659 3.170 43.860 1.00 61.75 93 THR A C 1
ATOM 696 O O . THR A 1 93 ? -44.082 2.080 44.222 1.00 61.75 93 THR A O 1
ATOM 699 N N . GLY A 1 94 ? -43.688 4.262 44.626 1.00 65.75 94 GLY A N 1
ATOM 700 C CA . GLY A 1 94 ? -44.385 4.357 45.909 1.00 65.75 94 GLY A CA 1
ATOM 701 C C . GLY A 1 94 ? -45.600 5.272 45.782 1.00 65.75 94 GLY A C 1
ATOM 702 O O . GLY A 1 94 ? -45.517 6.322 45.144 1.00 65.75 94 GLY A O 1
ATOM 703 N N . VAL A 1 95 ? -46.732 4.875 46.363 1.00 61.59 95 VAL A N 1
ATOM 704 C CA . VAL A 1 95 ? -47.955 5.690 46.409 1.00 61.59 95 VAL A CA 1
ATOM 705 C C . VAL A 1 95 ? -48.314 5.918 47.871 1.00 61.59 95 VAL A C 1
ATOM 707 O O . VAL A 1 95 ? -48.700 4.985 48.567 1.00 61.59 95 VAL A O 1
ATOM 710 N N . ASP A 1 96 ? -48.185 7.161 48.332 1.00 64.06 96 ASP A N 1
ATOM 711 C CA . ASP A 1 96 ? -48.646 7.576 49.657 1.00 64.06 96 ASP A CA 1
ATOM 712 C C . ASP A 1 96 ? -50.102 8.046 49.555 1.00 64.06 96 ASP A C 1
ATOM 714 O O . ASP A 1 96 ? -50.423 8.977 48.810 1.00 64.06 96 ASP A O 1
ATOM 718 N N . VAL A 1 97 ? -51.003 7.367 50.264 1.00 64.06 97 VAL A N 1
ATOM 719 C CA . VAL A 1 97 ? -52.422 7.724 50.289 1.00 64.06 97 VAL A CA 1
ATOM 720 C C . VAL A 1 97 ? -52.676 8.636 51.487 1.00 64.06 97 VAL A C 1
ATOM 722 O O . VAL A 1 97 ? -52.425 8.294 52.644 1.00 64.06 97 VAL A O 1
ATOM 725 N N . GLN A 1 98 ? -53.195 9.823 51.188 1.00 66.88 98 GLN A N 1
ATOM 726 C CA . GLN A 1 98 ? -53.525 10.852 52.172 1.00 66.88 98 GLN A CA 1
ATOM 727 C C . GLN A 1 98 ? -54.653 10.392 53.123 1.00 66.88 98 GLN A C 1
ATOM 729 O O . GLN A 1 98 ? -55.466 9.540 52.749 1.00 66.88 98 GLN A O 1
ATOM 734 N N . PRO A 1 99 ? -54.719 10.922 54.360 1.00 68.94 99 PRO A N 1
ATOM 735 C CA . PRO A 1 99 ? -55.684 10.484 55.368 1.00 68.94 99 PRO A CA 1
ATOM 736 C C . PRO A 1 99 ? -57.133 10.733 54.934 1.00 68.94 99 PRO A C 1
ATOM 738 O O . PRO A 1 99 ? -57.432 11.685 54.211 1.00 68.94 99 PRO A O 1
ATOM 741 N N . ILE A 1 100 ? -58.049 9.880 55.400 1.00 69.06 100 ILE A N 1
ATOM 742 C CA . ILE A 1 100 ? -59.465 9.954 55.019 1.00 69.06 100 ILE A CA 1
ATOM 743 C C . ILE A 1 100 ? -60.065 11.250 55.585 1.00 69.06 100 ILE A C 1
ATOM 745 O O . ILE A 1 100 ? -60.048 11.486 56.797 1.00 69.06 100 ILE A O 1
ATOM 749 N N . THR A 1 101 ? -60.599 12.100 54.709 1.00 69.62 101 THR A N 1
ATOM 750 C CA . THR A 1 101 ? -61.253 13.358 55.086 1.00 69.62 101 THR A CA 1
ATOM 751 C C . THR A 1 101 ? -62.742 13.140 55.366 1.00 69.62 101 THR A C 1
ATOM 753 O O . THR A 1 101 ? -63.424 12.371 54.691 1.00 69.62 101 THR A O 1
ATOM 756 N N . GLY A 1 102 ? -63.250 13.792 56.412 1.00 66.06 102 GLY A N 1
ATOM 757 C CA . GLY A 1 102 ? -64.654 13.762 56.817 1.00 66.06 102 GLY A CA 1
ATOM 758 C C . GLY A 1 102 ? -65.479 14.891 56.194 1.00 66.06 102 GLY A C 1
ATOM 759 O O . GLY A 1 102 ? -64.974 15.733 55.448 1.00 66.06 102 GLY A O 1
ATOM 760 N N . LEU A 1 103 ? -66.771 14.940 56.534 1.00 60.34 103 LEU A N 1
ATOM 761 C CA . LEU A 1 103 ? -67.675 16.012 56.104 1.00 60.34 103 LEU A CA 1
ATOM 762 C C . LEU A 1 103 ? -67.141 17.376 56.579 1.00 60.34 103 LEU A C 1
ATOM 764 O O . LEU A 1 103 ? -66.964 17.598 57.774 1.00 60.34 103 LEU A O 1
ATOM 768 N N . GLY A 1 104 ? -66.864 18.275 55.631 1.00 66.56 104 GLY A N 1
ATOM 769 C CA . GLY A 1 104 ? -66.249 19.584 55.893 1.00 66.56 104 GLY A CA 1
ATOM 770 C C . GLY A 1 104 ? -64.736 19.664 55.645 1.00 66.56 104 GLY A C 1
ATOM 771 O O . GLY A 1 104 ? -64.149 20.702 55.928 1.00 66.56 104 GLY A O 1
ATOM 772 N N . GLY A 1 105 ? -64.100 18.614 55.110 1.00 66.50 105 GLY A N 1
ATOM 773 C CA . GLY A 1 105 ? -62.711 18.662 54.621 1.00 66.50 105 GLY A CA 1
ATOM 774 C C . GLY A 1 105 ? -61.623 18.454 55.681 1.00 66.50 105 GLY A C 1
ATOM 775 O O . GLY A 1 105 ? -60.442 18.497 55.353 1.00 66.50 105 GLY A O 1
ATOM 776 N N . ASN A 1 106 ? -61.999 18.189 56.934 1.00 67.25 106 ASN A N 1
ATOM 777 C CA . ASN A 1 106 ? -61.053 17.905 58.015 1.00 67.25 106 ASN A CA 1
ATOM 778 C C . ASN A 1 106 ? -60.725 16.405 58.083 1.00 67.25 106 ASN A C 1
ATOM 780 O O . ASN A 1 106 ? -61.594 15.568 57.840 1.00 67.25 106 ASN A O 1
ATOM 784 N N . ALA A 1 107 ? -59.484 16.055 58.431 1.00 68.44 107 ALA A N 1
ATOM 785 C CA . ALA A 1 107 ? -59.066 14.661 58.594 1.00 68.44 107 ALA A CA 1
ATOM 786 C C . ALA A 1 107 ? -59.854 13.968 59.722 1.00 68.44 107 ALA A C 1
ATOM 788 O O . ALA A 1 107 ? -60.063 14.544 60.795 1.00 68.44 107 ALA A O 1
ATOM 789 N N . LEU A 1 108 ? -60.283 12.726 59.489 1.00 69.19 108 LEU A N 1
ATOM 790 C CA . LEU A 1 108 ? -60.941 11.906 60.505 1.00 69.19 108 LEU A CA 1
ATOM 791 C C . LEU A 1 108 ? -59.892 11.409 61.512 1.00 69.19 108 LEU A C 1
ATOM 793 O O . LEU A 1 108 ? -58.987 10.650 61.165 1.00 69.19 108 LEU A O 1
ATOM 797 N N . ASN A 1 109 ? -60.010 11.855 62.763 1.00 73.44 109 ASN A N 1
ATOM 798 C CA . ASN A 1 109 ? -59.100 11.510 63.855 1.00 73.44 109 ASN A CA 1
ATOM 799 C C . ASN A 1 109 ? -59.835 10.690 64.923 1.00 73.44 109 ASN A C 1
ATOM 801 O O . ASN A 1 109 ? -60.966 11.018 65.287 1.00 73.44 109 ASN A O 1
ATOM 805 N N . ILE A 1 110 ? -59.176 9.662 65.462 1.00 71.38 110 ILE A N 1
ATOM 806 C CA . ILE A 1 110 ? -59.579 9.005 66.713 1.00 71.38 110 ILE A CA 1
ATOM 807 C C . ILE A 1 110 ? -58.557 9.429 67.770 1.00 71.38 110 ILE A C 1
ATOM 809 O O . ILE A 1 110 ? -57.398 9.023 67.735 1.00 71.38 110 ILE A O 1
ATOM 813 N N . GLY A 1 111 ? -58.968 10.313 68.682 1.00 74.75 111 GLY A N 1
ATOM 814 C CA . GLY A 1 111 ? -58.043 10.973 69.609 1.00 74.75 111 GLY A CA 1
ATOM 815 C C . GLY A 1 111 ? -57.097 11.943 68.886 1.00 74.75 111 GLY A C 1
ATOM 816 O O . GLY A 1 111 ? -57.528 12.697 68.018 1.00 74.75 111 GLY A O 1
ATOM 817 N N . ASN A 1 112 ? -55.806 11.924 69.233 1.00 72.44 112 ASN A N 1
ATOM 818 C CA . ASN A 1 112 ? -54.761 12.758 68.615 1.00 72.44 112 ASN A CA 1
ATOM 819 C C . ASN A 1 112 ? -54.114 12.129 67.363 1.00 72.44 112 ASN A C 1
ATOM 821 O O . ASN A 1 112 ? -53.077 12.613 66.913 1.00 72.44 112 ASN A O 1
ATOM 825 N N . GLN A 1 113 ? -54.677 11.045 66.821 1.00 68.81 113 GLN A N 1
ATOM 826 C CA . GLN A 1 113 ? -54.101 10.313 65.691 1.00 68.81 113 GLN A CA 1
ATOM 827 C C . GLN A 1 113 ? -55.081 10.285 64.509 1.00 68.81 113 GLN A C 1
ATOM 829 O O . GLN A 1 113 ? -56.246 9.903 64.659 1.00 68.81 113 GLN A O 1
ATOM 834 N N . SER A 1 114 ? -54.600 10.678 63.327 1.00 69.50 114 SER A N 1
ATOM 835 C CA . SER A 1 114 ? -55.366 10.649 62.077 1.00 69.50 114 SER A CA 1
ATOM 836 C C . SER A 1 114 ? -55.446 9.238 61.516 1.00 69.50 114 SER A C 1
ATOM 838 O O . SER A 1 114 ? -54.437 8.533 61.459 1.00 69.50 114 SER A O 1
ATOM 840 N N . ILE A 1 115 ? -56.631 8.834 61.055 1.00 70.94 115 ILE A N 1
ATOM 841 C CA . ILE A 1 115 ? -56.805 7.548 60.379 1.00 70.94 115 ILE A CA 1
ATOM 842 C C . ILE A 1 115 ? -56.233 7.664 58.965 1.00 70.94 115 ILE A C 1
ATOM 844 O O . ILE A 1 115 ? -56.835 8.272 58.076 1.00 70.94 115 ILE A O 1
ATOM 848 N N . GLN A 1 116 ? -55.058 7.072 58.769 1.00 66.62 116 GLN A N 1
ATOM 849 C CA . GLN A 1 116 ? -54.390 6.993 57.478 1.00 66.62 116 GLN A CA 1
ATOM 850 C C . GLN A 1 116 ? -54.339 5.541 57.007 1.00 66.62 116 GLN A C 1
ATOM 852 O O . GLN A 1 116 ? -53.922 4.649 57.746 1.00 66.62 116 GLN A O 1
ATOM 857 N N . LEU A 1 117 ? -54.790 5.306 55.775 1.00 66.19 117 LEU A N 1
ATOM 858 C CA . LEU A 1 117 ? -54.764 3.991 55.150 1.00 66.19 117 LEU A CA 1
ATOM 859 C C . LEU A 1 117 ? -53.553 3.926 54.217 1.00 66.19 117 LEU A C 1
ATOM 861 O O . LEU A 1 117 ? -53.629 4.332 53.063 1.00 66.19 117 LEU A O 1
ATOM 865 N N . GLY A 1 118 ? -52.419 3.455 54.735 1.00 64.31 118 GLY A N 1
ATOM 866 C CA . GLY A 1 118 ? -51.216 3.252 53.931 1.00 64.31 118 GLY A CA 1
ATOM 867 C C . GLY A 1 118 ? -51.371 2.027 53.032 1.00 64.31 118 GLY A C 1
ATOM 868 O O . GLY A 1 118 ? -51.405 0.900 53.525 1.00 64.31 118 GLY A O 1
ATOM 869 N N . VAL A 1 119 ? -51.459 2.232 51.718 1.00 62.91 119 VAL A N 1
ATOM 870 C CA . VAL A 1 119 ? -51.389 1.150 50.727 1.00 62.91 119 VAL A CA 1
ATOM 871 C C . VAL A 1 119 ? -49.967 1.100 50.186 1.00 62.91 119 VAL A C 1
ATOM 873 O O . VAL A 1 119 ? -49.600 1.878 49.313 1.00 62.91 119 VAL A O 1
ATOM 876 N N . ASN A 1 120 ? -49.154 0.182 50.707 1.00 60.53 120 ASN A N 1
ATOM 877 C CA . ASN A 1 120 ? -47.803 -0.032 50.197 1.00 60.53 120 ASN A CA 1
ATOM 878 C C . ASN A 1 120 ? -47.842 -1.071 49.067 1.00 60.53 120 ASN A C 1
ATOM 880 O O . ASN A 1 120 ? -48.012 -2.261 49.325 1.00 60.53 120 ASN A O 1
ATOM 884 N N . SER A 1 121 ? -47.709 -0.622 47.817 1.00 59.03 121 SER A N 1
ATOM 885 C CA . SER A 1 121 ? -47.613 -1.494 46.641 1.00 59.03 121 SER A CA 1
ATOM 886 C C . SER A 1 121 ? -46.207 -1.409 46.060 1.00 59.03 121 SER A C 1
ATOM 888 O O . SER A 1 121 ? -45.885 -0.452 45.365 1.00 59.03 121 SER A O 1
ATOM 890 N N . SER A 1 122 ? -45.375 -2.415 46.325 1.00 63.06 122 SER A N 1
ATOM 891 C CA . SER A 1 122 ? -44.043 -2.540 45.731 1.00 63.06 122 SER A CA 1
ATOM 892 C C . SER A 1 122 ? -44.120 -3.359 44.442 1.00 63.06 122 SER A C 1
ATOM 894 O O . SER A 1 122 ? -44.410 -4.555 44.486 1.00 63.06 122 SER A O 1
ATOM 896 N N . SER A 1 123 ? -43.852 -2.736 43.294 1.00 63.97 123 SER A N 1
ATOM 897 C CA . SER A 1 123 ? -43.623 -3.443 42.029 1.00 63.97 123 SER A CA 1
ATOM 898 C C . SER A 1 123 ? -42.160 -3.280 41.630 1.00 63.97 123 SER A C 1
ATOM 900 O O . SER A 1 123 ? -41.738 -2.169 41.311 1.00 63.97 123 SER A O 1
ATOM 902 N N . GLU A 1 124 ? -41.399 -4.368 41.648 1.00 64.69 124 GLU A N 1
ATOM 903 C CA . GLU A 1 124 ? -40.007 -4.389 41.203 1.00 64.69 124 GLU A CA 1
ATOM 904 C C . GLU A 1 124 ? -39.947 -4.898 39.758 1.00 64.69 124 GLU A C 1
ATOM 906 O O . GLU A 1 124 ? -40.451 -5.978 39.448 1.00 64.69 124 GLU A O 1
ATOM 911 N N . PHE A 1 125 ? -39.367 -4.100 38.857 1.00 67.56 125 PHE A N 1
ATOM 912 C CA . PHE A 1 125 ? -39.110 -4.491 37.471 1.00 67.56 125 PHE A CA 1
ATOM 913 C C . PHE A 1 125 ? -37.612 -4.386 37.197 1.00 67.56 125 PHE A C 1
ATOM 915 O O . PHE A 1 125 ? -37.057 -3.285 37.177 1.00 67.56 125 PHE A O 1
ATOM 922 N N . ALA A 1 126 ? -36.979 -5.538 36.987 1.00 71.75 126 ALA A N 1
ATOM 923 C CA . ALA A 1 126 ? -35.589 -5.654 36.576 1.00 71.75 126 ALA A CA 1
ATOM 924 C C . ALA A 1 126 ? -35.545 -6.173 35.134 1.00 71.75 126 ALA A C 1
ATOM 926 O O . ALA A 1 126 ? -36.039 -7.264 34.846 1.00 71.75 126 ALA A O 1
ATOM 927 N N . GLY A 1 127 ? -34.977 -5.376 34.229 1.00 64.12 127 GLY A N 1
ATOM 928 C CA . GLY A 1 127 ? -34.733 -5.761 32.842 1.00 64.12 127 GLY A CA 1
ATOM 929 C C . GLY A 1 127 ? -33.239 -5.730 32.548 1.00 64.12 127 GLY A C 1
ATOM 930 O O . GLY A 1 127 ? -32.611 -4.686 32.717 1.00 64.12 127 GLY A O 1
ATOM 931 N N . ASP A 1 128 ? -32.692 -6.861 32.108 1.00 66.06 128 ASP A N 1
ATOM 932 C CA . ASP A 1 128 ? -31.330 -6.958 31.584 1.00 66.06 128 ASP A CA 1
ATOM 933 C C . ASP A 1 128 ? -31.399 -7.074 30.056 1.00 66.06 128 ASP A C 1
ATOM 935 O O . ASP A 1 128 ? -32.159 -7.885 29.519 1.00 66.06 128 ASP A O 1
ATOM 939 N N . ALA A 1 129 ? -30.652 -6.223 29.355 1.00 59.34 129 ALA A N 1
ATOM 940 C CA . ALA A 1 129 ? -30.520 -6.267 27.907 1.00 59.34 129 ALA A CA 1
ATOM 941 C C . ALA A 1 129 ? -29.033 -6.327 27.556 1.00 59.34 129 ALA A C 1
ATOM 943 O O . ALA A 1 129 ? -28.283 -5.389 27.839 1.00 59.34 129 ALA A O 1
ATOM 944 N N . GLN A 1 130 ? -28.626 -7.431 26.930 1.00 59.69 130 GLN A N 1
ATOM 945 C CA . GLN A 1 130 ? -27.290 -7.615 26.369 1.00 59.69 130 GLN A CA 1
ATOM 946 C C . GLN A 1 130 ? -27.374 -7.558 24.840 1.00 59.69 130 GLN A C 1
ATOM 948 O O . GLN A 1 130 ? -28.306 -8.113 24.254 1.00 59.69 130 GLN A O 1
ATOM 953 N N . ALA A 1 131 ? -26.425 -6.861 24.212 1.00 57.34 131 ALA A N 1
ATOM 954 C CA . ALA A 1 131 ? -26.287 -6.735 22.760 1.00 57.34 131 ALA A CA 1
ATOM 955 C C . ALA A 1 131 ? -24.986 -7.379 22.282 1.00 57.34 131 ALA A C 1
ATOM 957 O O . ALA A 1 131 ? -23.981 -7.258 23.016 1.00 57.34 131 ALA A O 1
#

Solvent-accessible surface area (backbone atoms only — not comparable to full-atom values): 9516 Å² total; per-residue (Å²): 110,72,68,60,54,52,52,54,53,55,64,67,63,70,71,75,71,71,81,70,75,77,74,85,53,92,84,46,77,92,74,55,84,78,81,77,80,77,81,79,83,81,83,74,92,74,89,59,91,77,49,81,92,72,58,80,59,94,85,52,90,79,76,72,87,55,95,88,53,85,81,87,84,86,85,87,82,86,87,87,82,84,60,90,58,76,58,85,55,80,56,86,56,84,57,87,49,74,54,51,61,41,96,88,72,47,69,40,55,67,82,99,43,69,52,57,64,78,58,86,59,86,58,86,52,84,53,87,52,84,101

Mean predicted aligned error: 20.98 Å

Secondary structure (DSSP, 8-state):
-HHHHHHHHHHHHTT----PPPP--TT-GGGPPPPPPPPPP-----SSS--TTTPPPTT-S----STTPPP-----------------EEE----PPPPPB-TTS-B-EETTEE----------EEE----

Foldseek 3Di:
DVVVVVVVVVVVPPPPPPPDPPPPDPPDVVPDDDDDDDDDDDDDPPVDPDDPVPDDDPPDPDDDDDPPGDDDDDDDDDDDDDDPDKDKDWDWDFDFFDFDADPPGHFDDDPPHGHGDGDGDTDTDTDIDDD

Radius of gyration: 48.74 Å; Cα contacts (8 Å, |Δi|>4): 77; chains: 1; bounding box: 103×90×104 Å

pLDDT: mean 72.0, std 8.01, range [56.78, 87.88]

Sequence (131 aa):
MRVLLVFTCV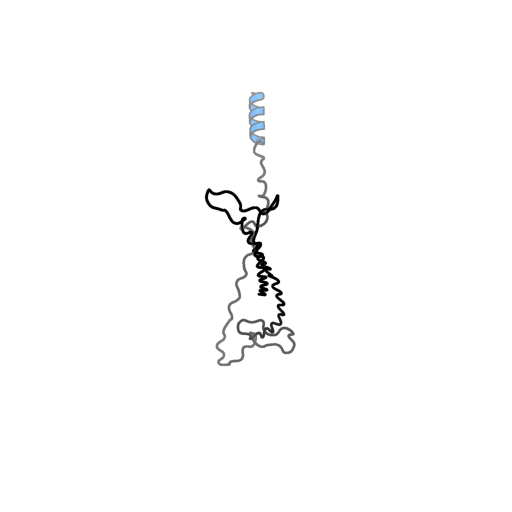ALFSGCASTSPDRVEANDPSFAPVIPEMPREQIVEDGGLFRPRMANSLYSDVTARRVGDIITVTLSENTNATKSAGTTTSKETGVDVQPITGLGGNALNIGNQSIQLGVNSSSEFAGDAQA